Protein AF-A0A9E2S7V3-F1 (afdb_monomer)

Nearest PDB structures (foldseek):
  9f1b-assembly1_Bh  TM=6.756E-01  e=6.247E+00  Oryctolagus cuniculus
  7xny-assembly1_Lh  TM=6.248E-01  e=6.247E+00  Homo sapiens
  9cai-assembly1_Ch  TM=6.557E-01  e=7.052E+00  Caenorhabditis elegans
  4v6x-assembly1_Ch  TM=5.325E-01  e=6.637E+00  Homo sapiens
  7ls2-assembly1_b2  TM=5.067E-01  e=9.549E+00  Mus musculus

Structure (mmCIF, N/CA/C/O backbone):
data_AF-A0A9E2S7V3-F1
#
_entry.id   AF-A0A9E2S7V3-F1
#
loop_
_atom_site.group_PDB
_atom_site.id
_atom_site.type_symbol
_atom_site.label_atom_id
_atom_site.label_alt_id
_atom_site.label_comp_id
_atom_site.label_asym_id
_atom_site.label_entity_id
_atom_site.label_seq_id
_atom_site.pdbx_PDB_ins_code
_atom_site.Cartn_x
_atom_site.Cartn_y
_atom_site.Cartn_z
_atom_site.occupancy
_atom_site.B_iso_or_equiv
_atom_site.auth_seq_id
_atom_site.auth_comp_id
_atom_site.auth_asym_id
_atom_site.auth_atom_id
_atom_site.pdbx_PDB_model_num
ATOM 1 N N . MET A 1 1 ? 3.391 18.191 4.826 1.00 40.22 1 MET A N 1
ATOM 2 C CA . MET A 1 1 ? 3.022 17.410 3.629 1.00 40.22 1 MET A CA 1
ATOM 3 C C . MET A 1 1 ? 3.813 16.121 3.714 1.00 40.22 1 MET A C 1
ATOM 5 O O . MET A 1 1 ? 5.018 16.221 3.900 1.00 40.22 1 MET A O 1
ATOM 9 N N . ARG A 1 2 ? 3.157 14.955 3.742 1.00 57.47 2 ARG A N 1
ATOM 10 C CA . ARG A 1 2 ? 3.866 13.674 3.602 1.00 57.47 2 ARG A CA 1
ATOM 11 C C . ARG A 1 2 ? 4.164 13.474 2.117 1.00 57.47 2 ARG A C 1
ATOM 13 O O . ARG A 1 2 ? 3.361 13.900 1.285 1.00 57.47 2 ARG A O 1
ATOM 20 N N . ASP A 1 3 ? 5.312 12.892 1.805 1.00 67.88 3 ASP A N 1
ATOM 21 C CA . ASP A 1 3 ? 5.672 12.569 0.429 1.00 67.88 3 ASP A CA 1
ATOM 22 C C . ASP A 1 3 ? 4.727 11.486 -0.102 1.00 67.88 3 ASP A C 1
ATOM 24 O O . ASP A 1 3 ? 4.432 10.516 0.596 1.00 67.88 3 ASP A O 1
ATOM 28 N N . LYS A 1 4 ? 4.219 11.669 -1.325 1.00 71.00 4 LYS A N 1
ATOM 29 C CA . LYS A 1 4 ? 3.336 10.691 -1.971 1.00 71.00 4 LYS A CA 1
ATOM 30 C C . LYS A 1 4 ? 4.120 9.399 -2.219 1.00 71.00 4 LYS A C 1
ATOM 32 O O . LYS A 1 4 ? 5.224 9.457 -2.764 1.00 71.00 4 LYS A O 1
ATOM 37 N N . LEU A 1 5 ? 3.548 8.248 -1.866 1.00 80.69 5 LEU A N 1
ATOM 38 C CA . LEU A 1 5 ? 4.136 6.952 -2.197 1.00 80.69 5 LEU A CA 1
ATOM 39 C C . LEU A 1 5 ? 4.190 6.789 -3.726 1.00 80.69 5 LEU A C 1
ATOM 41 O O . LEU A 1 5 ? 3.192 6.982 -4.418 1.00 80.69 5 LEU A O 1
ATOM 45 N N . VAL A 1 6 ? 5.369 6.463 -4.260 1.00 84.56 6 VAL A N 1
ATOM 46 C CA . VAL A 1 6 ? 5.580 6.237 -5.696 1.00 84.56 6 VAL A CA 1
ATOM 47 C C . VAL A 1 6 ? 6.310 4.917 -5.885 1.00 84.56 6 VAL A C 1
ATOM 49 O O . VAL A 1 6 ? 7.486 4.802 -5.540 1.00 84.56 6 VAL A O 1
ATOM 52 N N . ILE A 1 7 ? 5.618 3.951 -6.481 1.00 87.56 7 ILE A N 1
ATOM 53 C CA . ILE A 1 7 ? 6.169 2.655 -6.878 1.00 87.56 7 ILE A CA 1
ATOM 54 C C . ILE A 1 7 ? 6.900 2.832 -8.214 1.00 87.56 7 ILE A C 1
ATOM 56 O O . ILE A 1 7 ? 6.393 3.481 -9.135 1.00 87.56 7 ILE A O 1
ATOM 60 N N . LYS A 1 8 ? 8.136 2.329 -8.292 1.00 83.75 8 LYS A N 1
ATOM 61 C CA . LYS A 1 8 ? 9.035 2.535 -9.445 1.00 83.75 8 LYS A CA 1
ATOM 62 C C . LYS A 1 8 ? 9.525 1.240 -10.087 1.00 83.75 8 LYS A C 1
ATOM 64 O O . LYS A 1 8 ? 10.056 1.305 -11.189 1.00 83.75 8 LYS A O 1
ATOM 69 N N . ASN A 1 9 ? 9.413 0.112 -9.395 1.00 85.94 9 ASN A N 1
ATOM 70 C CA . ASN A 1 9 ? 9.889 -1.189 -9.851 1.00 85.94 9 ASN A CA 1
ATOM 71 C C . ASN A 1 9 ? 9.024 -2.314 -9.268 1.00 85.94 9 ASN A C 1
ATOM 73 O O . ASN A 1 9 ? 8.273 -2.081 -8.316 1.00 85.94 9 ASN A O 1
ATOM 77 N N . ASP A 1 10 ? 9.189 -3.515 -9.818 1.00 84.69 10 ASP A N 1
ATOM 78 C CA . ASP A 1 10 ? 8.420 -4.700 -9.430 1.00 84.69 10 ASP A CA 1
ATOM 79 C C . ASP A 1 10 ? 8.632 -5.075 -7.954 1.00 84.69 10 ASP A C 1
ATOM 81 O O . ASP A 1 10 ? 7.659 -5.322 -7.257 1.00 84.69 10 ASP A O 1
ATOM 85 N N . ASP A 1 11 ? 9.855 -4.988 -7.420 1.00 87.56 11 ASP A N 1
ATOM 86 C CA . ASP A 1 11 ? 10.115 -5.300 -6.003 1.00 87.56 11 ASP A CA 1
ATOM 87 C C . ASP A 1 11 ? 9.293 -4.410 -5.051 1.00 87.56 11 ASP A C 1
ATOM 89 O O . ASP A 1 11 ? 8.716 -4.873 -4.066 1.00 87.56 11 ASP A O 1
ATOM 93 N N . THR A 1 12 ? 9.222 -3.104 -5.336 1.00 87.62 12 THR A N 1
ATOM 94 C CA . THR A 1 12 ? 8.420 -2.159 -4.540 1.00 87.62 12 THR A CA 1
ATOM 95 C C . THR A 1 12 ? 6.924 -2.363 -4.733 1.00 87.62 12 THR A C 1
ATOM 97 O O . THR A 1 12 ? 6.160 -2.109 -3.803 1.00 87.62 12 THR A O 1
ATOM 100 N N . TYR A 1 13 ? 6.511 -2.831 -5.911 1.00 89.38 13 TYR A N 1
ATOM 101 C CA . TYR A 1 13 ? 5.132 -3.203 -6.188 1.00 89.38 13 TYR A CA 1
ATOM 102 C C . TYR A 1 13 ? 4.740 -4.459 -5.404 1.00 89.38 13 TYR A C 1
ATOM 104 O O . TYR A 1 13 ? 3.744 -4.429 -4.690 1.00 89.38 13 TYR A O 1
ATOM 112 N N . ASP A 1 14 ? 5.557 -5.512 -5.430 1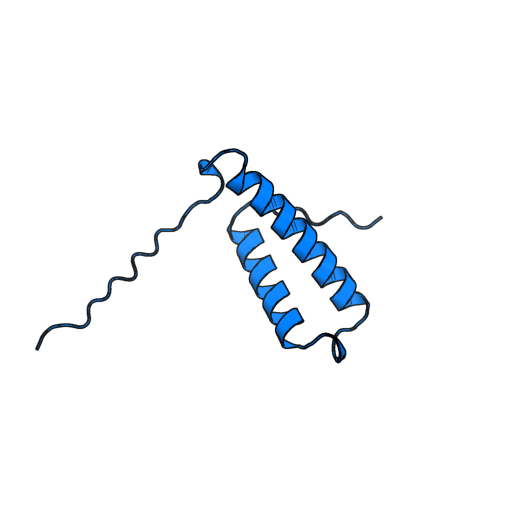.00 90.81 14 ASP A N 1
ATOM 113 C CA . ASP A 1 14 ? 5.305 -6.768 -4.717 1.00 90.81 14 ASP A CA 1
ATOM 114 C C . ASP A 1 14 ? 5.214 -6.548 -3.204 1.00 90.81 14 ASP A C 1
ATOM 116 O O . ASP A 1 14 ? 4.297 -7.045 -2.547 1.00 90.81 14 ASP A O 1
ATOM 120 N N . VAL A 1 15 ? 6.114 -5.735 -2.638 1.00 93.00 15 VAL A N 1
ATOM 121 C CA . VAL A 1 15 ? 6.043 -5.348 -1.221 1.00 93.00 15 VAL A CA 1
ATOM 122 C C . VAL A 1 15 ? 4.745 -4.594 -0.918 1.00 93.00 15 VAL A C 1
ATOM 124 O O . VAL A 1 15 ? 4.085 -4.904 0.076 1.00 93.00 15 VAL A O 1
ATOM 127 N N . ALA A 1 16 ? 4.352 -3.642 -1.770 1.00 92.00 16 ALA A N 1
ATOM 128 C CA . ALA A 1 16 ? 3.101 -2.906 -1.599 1.00 92.00 16 ALA A CA 1
ATOM 129 C C . ALA A 1 16 ? 1.882 -3.837 -1.686 1.00 92.00 16 ALA A C 1
ATOM 131 O O . ALA A 1 16 ? 0.986 -3.743 -0.851 1.00 92.00 16 ALA A O 1
ATOM 132 N N . MET A 1 17 ? 1.869 -4.783 -2.627 1.00 92.12 17 MET A N 1
ATOM 133 C CA . MET A 1 17 ? 0.790 -5.758 -2.791 1.00 92.12 17 MET A CA 1
ATOM 134 C C . MET A 1 17 ? 0.674 -6.711 -1.599 1.00 92.12 17 MET A C 1
ATOM 136 O O . MET A 1 17 ? -0.437 -6.988 -1.147 1.00 92.12 17 MET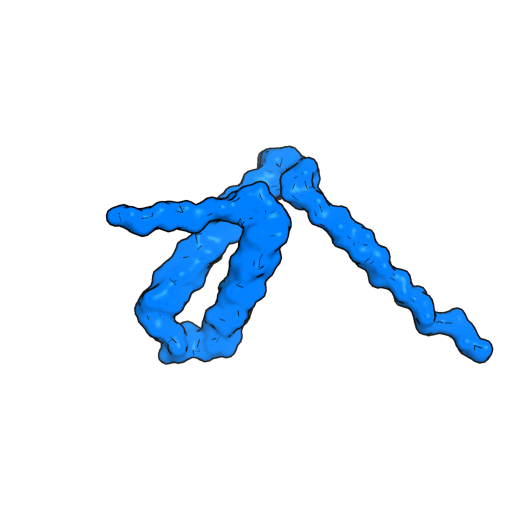 A O 1
ATOM 140 N N . HIS A 1 18 ? 1.795 -7.166 -1.035 1.00 94.69 18 HIS A N 1
ATOM 141 C CA . HIS A 1 18 ? 1.789 -7.957 0.197 1.00 94.69 18 HIS A CA 1
ATOM 142 C C . HIS A 1 18 ? 1.244 -7.175 1.392 1.00 94.69 18 HIS A C 1
ATOM 144 O O . HIS A 1 18 ? 0.515 -7.731 2.216 1.00 94.69 18 HIS A O 1
ATOM 150 N N . GLU A 1 19 ? 1.580 -5.891 1.498 1.00 93.44 19 GLU A N 1
ATOM 151 C CA . GLU A 1 19 ? 1.095 -5.055 2.590 1.00 93.44 19 GLU A CA 1
ATOM 152 C C . GLU A 1 19 ? -0.398 -4.718 2.441 1.00 93.44 19 GLU A C 1
ATOM 154 O O . GLU A 1 19 ? -1.148 -4.801 3.415 1.00 93.44 19 GLU A O 1
ATOM 159 N N . ILE A 1 20 ? -0.851 -4.425 1.219 1.00 93.44 20 ILE A N 1
ATOM 160 C CA . ILE A 1 20 ? -2.272 -4.275 0.878 1.00 93.44 20 ILE A CA 1
ATOM 161 C C . ILE A 1 20 ? -3.043 -5.541 1.269 1.00 93.44 20 ILE A C 1
ATOM 163 O O . ILE A 1 20 ? -4.031 -5.451 1.996 1.00 93.44 20 ILE A O 1
ATOM 167 N N . ASP A 1 21 ? -2.572 -6.722 0.857 1.00 93.06 21 ASP A N 1
ATOM 168 C CA . ASP A 1 21 ? -3.211 -8.006 1.168 1.00 93.06 21 ASP A CA 1
ATOM 169 C C . ASP A 1 21 ? -3.292 -8.261 2.683 1.00 93.06 21 ASP A C 1
ATOM 171 O O . ASP A 1 21 ? -4.333 -8.682 3.194 1.00 93.06 21 ASP A O 1
ATOM 175 N N . ALA A 1 22 ? -2.236 -7.940 3.435 1.00 94.50 22 ALA A N 1
ATOM 176 C CA . ALA A 1 22 ? -2.236 -8.068 4.890 1.00 94.50 22 ALA A CA 1
ATOM 177 C C . ALA A 1 22 ? -3.295 -7.170 5.557 1.00 94.50 22 ALA A C 1
ATOM 179 O O . ALA A 1 22 ? -4.009 -7.620 6.459 1.00 94.50 22 ALA A O 1
ATOM 180 N N . LEU A 1 23 ? -3.431 -5.920 5.102 1.00 93.06 23 LEU A N 1
ATOM 181 C CA . LEU A 1 23 ? -4.436 -4.982 5.611 1.00 93.06 23 LEU A CA 1
ATOM 182 C C . LEU A 1 23 ? -5.857 -5.402 5.214 1.00 93.06 23 LEU A C 1
ATOM 184 O O . LEU A 1 23 ? -6.754 -5.392 6.055 1.00 93.06 23 LEU A O 1
ATOM 188 N N . MET A 1 24 ? -6.066 -5.857 3.979 1.00 91.06 24 MET A N 1
ATOM 189 C CA . MET A 1 24 ? -7.365 -6.367 3.527 1.00 91.06 24 MET A CA 1
ATOM 190 C C . MET A 1 24 ? -7.802 -7.604 4.321 1.00 91.06 24 MET A C 1
ATOM 192 O O . MET A 1 24 ? -8.962 -7.707 4.716 1.00 91.06 24 MET A O 1
ATOM 196 N N . LYS A 1 25 ? -6.874 -8.518 4.628 1.00 94.62 25 LYS A N 1
ATOM 197 C CA . LYS A 1 25 ? -7.142 -9.712 5.451 1.00 94.62 25 LYS A CA 1
ATOM 198 C C . LYS A 1 25 ? -7.478 -9.391 6.900 1.00 94.62 25 LYS A C 1
ATOM 200 O O . LYS A 1 25 ? -8.213 -10.150 7.529 1.00 94.62 25 LYS A O 1
ATOM 205 N N . LYS A 1 26 ? -6.957 -8.286 7.436 1.00 92.06 26 LYS A N 1
ATOM 206 C CA . LYS A 1 26 ? -7.327 -7.799 8.770 1.00 92.06 26 LYS A CA 1
ATOM 207 C C . LYS A 1 26 ? -8.814 -7.415 8.827 1.00 92.06 26 LYS A C 1
ATOM 209 O O . LYS A 1 26 ? -9.437 -7.580 9.876 1.00 92.06 26 LYS A O 1
ATOM 214 N N . GLY A 1 27 ? -9.386 -7.006 7.691 1.00 90.06 27 GLY A N 1
ATOM 215 C CA . GLY A 1 27 ? -10.792 -6.643 7.530 1.00 90.06 27 GLY A CA 1
ATOM 216 C C . GLY A 1 27 ? -11.060 -5.190 7.912 1.00 90.06 27 GLY A C 1
ATOM 217 O O . GLY A 1 27 ? -10.470 -4.676 8.861 1.00 90.06 27 GLY A O 1
ATOM 218 N N . GLU A 1 28 ? -11.961 -4.538 7.174 1.00 81.69 28 GLU A N 1
ATOM 219 C CA . GLU A 1 28 ? -12.222 -3.091 7.262 1.00 81.69 28 GLU A CA 1
ATOM 220 C C . GLU A 1 28 ? -12.567 -2.623 8.684 1.00 81.69 28 GLU A C 1
ATOM 222 O O . GLU A 1 28 ? -12.031 -1.617 9.143 1.00 81.69 28 GLU A O 1
ATOM 227 N N . ASP A 1 29 ? -13.357 -3.406 9.423 1.00 88.38 29 ASP A N 1
ATOM 228 C CA . ASP A 1 29 ? -13.771 -3.089 10.799 1.00 88.38 29 ASP A CA 1
ATOM 229 C C . ASP A 1 29 ? -12.613 -3.097 11.819 1.00 88.38 29 ASP A C 1
ATOM 231 O O . ASP A 1 29 ? -12.733 -2.531 12.906 1.00 88.38 29 ASP A O 1
ATOM 235 N N . ASN A 1 30 ? -11.486 -3.738 11.488 1.00 93.25 30 ASN A N 1
ATOM 236 C CA . ASN A 1 30 ? -10.323 -3.883 12.370 1.00 93.25 30 ASN A CA 1
ATOM 237 C C . ASN A 1 30 ? -9.156 -2.961 11.984 1.00 93.25 30 ASN A C 1
ATOM 239 O O . ASN A 1 30 ? -8.091 -3.012 12.616 1.00 93.25 30 ASN A O 1
ATOM 243 N N . LEU A 1 31 ? -9.316 -2.151 10.937 1.00 93.00 31 LEU A N 1
ATOM 244 C CA . LEU A 1 31 ? -8.308 -1.188 10.519 1.00 93.00 31 LEU A CA 1
ATOM 245 C C . LEU A 1 31 ? -8.413 0.087 11.351 1.00 93.00 31 LEU A C 1
ATOM 247 O O . LEU A 1 31 ? -9.478 0.660 11.562 1.00 93.00 31 LEU A O 1
ATOM 251 N N . THR A 1 32 ? -7.265 0.568 11.808 1.00 94.56 32 THR A N 1
ATOM 252 C CA . THR A 1 32 ? -7.157 1.920 12.353 1.00 94.56 32 THR A CA 1
ATOM 253 C C . THR A 1 32 ? -7.250 2.944 11.226 1.00 94.56 32 THR A C 1
ATOM 255 O O . THR A 1 32 ? -6.897 2.657 10.084 1.00 94.56 32 THR A O 1
ATOM 258 N N . GLN A 1 33 ? -7.640 4.180 11.548 1.00 92.25 33 GLN A N 1
ATOM 259 C CA . GLN A 1 33 ? -7.692 5.273 10.568 1.00 92.25 33 GLN A CA 1
ATOM 260 C C . GLN A 1 33 ? -6.368 5.431 9.795 1.00 92.25 33 GLN A C 1
ATOM 262 O O . GLN A 1 33 ? -6.369 5.624 8.584 1.00 92.25 33 GLN A O 1
ATOM 267 N N . THR A 1 34 ? -5.235 5.277 10.485 1.00 92.56 34 THR A N 1
ATOM 268 C CA . THR A 1 34 ? -3.897 5.332 9.882 1.00 92.56 34 THR A CA 1
ATOM 269 C C . THR A 1 34 ? -3.650 4.188 8.899 1.00 92.56 34 THR A C 1
ATOM 271 O O . THR A 1 34 ? -3.027 4.391 7.861 1.00 92.56 34 THR A O 1
ATOM 274 N N . GLU A 1 35 ? -4.118 2.979 9.210 1.00 93.06 35 GLU A N 1
ATOM 275 C CA . GLU A 1 35 ? -3.992 1.827 8.313 1.00 93.06 35 GLU A CA 1
ATOM 276 C C . GLU A 1 35 ? -4.900 1.967 7.090 1.00 93.06 35 GLU A C 1
ATOM 278 O O . GLU A 1 35 ? -4.478 1.617 5.994 1.00 93.06 35 GLU A O 1
ATOM 283 N N . VAL A 1 36 ? -6.101 2.532 7.248 1.00 93.31 36 VAL A N 1
ATOM 284 C CA . VAL A 1 36 ? -6.993 2.859 6.123 1.00 93.31 36 VAL A CA 1
ATOM 285 C C . VAL A 1 36 ? -6.346 3.894 5.202 1.00 93.31 36 VAL A C 1
ATOM 287 O O . VAL A 1 36 ? -6.336 3.715 3.985 1.00 93.31 36 VAL A O 1
ATOM 290 N N . GLU A 1 37 ? -5.770 4.960 5.764 1.00 92.62 37 GLU A N 1
ATOM 291 C CA . GLU A 1 37 ? -5.032 5.967 4.990 1.00 92.62 37 GLU A CA 1
ATOM 292 C C . GLU A 1 37 ? -3.855 5.337 4.239 1.00 92.62 37 GLU A C 1
ATOM 294 O O . GLU A 1 37 ? -3.699 5.560 3.040 1.00 92.62 37 GLU A O 1
ATOM 299 N N . ARG A 1 38 ? -3.073 4.488 4.913 1.00 90.88 38 ARG A N 1
ATOM 300 C CA . ARG A 1 38 ? -1.939 3.792 4.300 1.00 90.88 38 ARG A CA 1
ATOM 301 C C . ARG A 1 38 ? -2.378 2.835 3.192 1.00 90.88 38 ARG A C 1
ATOM 303 O O . ARG A 1 38 ? -1.763 2.822 2.132 1.00 90.88 38 ARG A O 1
ATOM 310 N N . LEU A 1 39 ? -3.437 2.058 3.417 1.00 93.19 39 LEU A N 1
ATOM 311 C CA . LEU A 1 39 ? -4.016 1.154 2.422 1.00 93.19 39 LEU A CA 1
ATOM 312 C C . LEU A 1 39 ? -4.419 1.922 1.163 1.00 93.19 39 LEU A C 1
ATOM 314 O O . LEU A 1 39 ? -4.087 1.508 0.055 1.00 93.19 39 LEU A O 1
ATOM 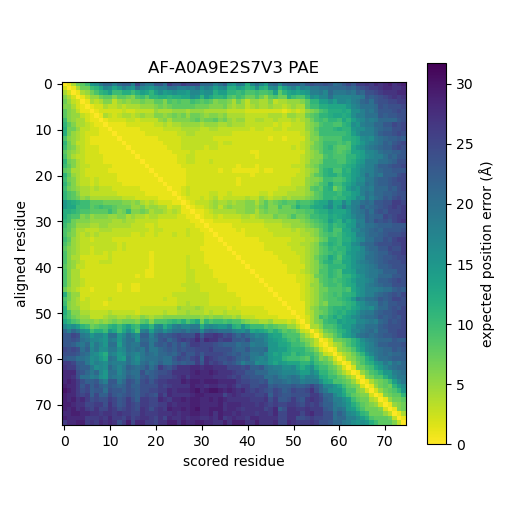318 N N . ARG A 1 40 ? -5.078 3.071 1.340 1.00 93.31 40 ARG A N 1
ATOM 319 C CA . ARG A 1 40 ? -5.471 3.945 0.237 1.00 93.31 40 ARG A CA 1
ATOM 320 C C . ARG A 1 40 ? -4.261 4.474 -0.532 1.00 93.31 40 ARG A C 1
ATOM 322 O O . ARG A 1 40 ? -4.247 4.395 -1.755 1.00 93.31 40 ARG A O 1
ATOM 329 N N . GLU A 1 41 ? -3.247 4.984 0.164 1.00 93.38 41 GLU A N 1
ATOM 330 C CA . GLU A 1 41 ? -2.023 5.49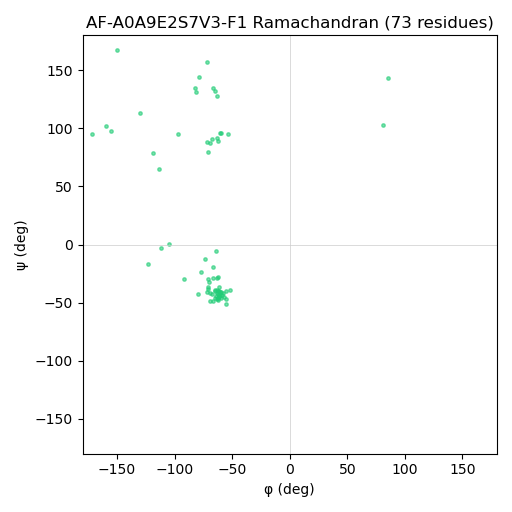2 -0.471 1.00 93.38 41 GLU A CA 1
ATOM 331 C C . GLU A 1 41 ? -1.288 4.397 -1.264 1.00 93.38 41 GLU A C 1
ATOM 333 O O . GLU A 1 41 ? -0.819 4.654 -2.375 1.00 93.38 41 GLU A O 1
ATOM 338 N N . MET A 1 42 ? -1.213 3.174 -0.727 1.00 93.06 42 MET A N 1
ATOM 339 C CA . MET A 1 42 ? -0.601 2.031 -1.413 1.00 93.06 42 MET A CA 1
ATOM 340 C C . MET A 1 42 ? -1.405 1.593 -2.635 1.00 93.06 42 MET A C 1
ATOM 342 O O . MET A 1 42 ? -0.811 1.357 -3.684 1.00 93.06 42 MET A O 1
ATOM 346 N N . ALA A 1 43 ? -2.734 1.543 -2.532 1.00 93.56 43 ALA A N 1
ATOM 347 C CA . ALA A 1 43 ? -3.604 1.189 -3.650 1.00 93.56 43 ALA A CA 1
ATOM 348 C C . ALA A 1 43 ? -3.504 2.206 -4.801 1.00 93.56 43 ALA A C 1
ATOM 350 O O . ALA A 1 43 ? -3.294 1.812 -5.944 1.00 93.56 43 ALA A O 1
ATOM 351 N N . GLU A 1 44 ? -3.555 3.511 -4.501 1.00 93.75 44 GLU A N 1
ATOM 352 C CA . GLU A 1 44 ? -3.396 4.573 -5.510 1.00 93.75 44 GLU A CA 1
ATOM 353 C C . GLU A 1 44 ? -2.009 4.522 -6.185 1.00 93.75 44 GLU A C 1
ATOM 355 O O . GLU A 1 44 ? -1.868 4.790 -7.384 1.00 93.75 44 GLU A O 1
ATOM 360 N N . ALA A 1 45 ? -0.959 4.185 -5.426 1.00 90.69 45 ALA A N 1
ATOM 361 C CA . ALA A 1 45 ? 0.391 4.036 -5.962 1.00 90.69 45 ALA A CA 1
ATOM 362 C C . ALA A 1 45 ? 0.542 2.784 -6.843 1.00 90.69 45 ALA A C 1
ATOM 364 O O . ALA A 1 45 ? 1.237 2.855 -7.859 1.00 90.69 45 ALA A O 1
ATOM 365 N N . ALA A 1 46 ? -0.097 1.671 -6.467 1.00 91.25 46 ALA A N 1
ATOM 366 C CA . ALA A 1 46 ? -0.103 0.422 -7.226 1.00 91.25 46 ALA A CA 1
ATOM 367 C C . ALA A 1 46 ? -0.842 0.591 -8.557 1.00 91.25 46 ALA A C 1
ATOM 369 O O . ALA A 1 46 ? -0.259 0.309 -9.600 1.00 91.25 46 ALA A O 1
ATOM 370 N N . GLU A 1 47 ? -2.041 1.176 -8.539 1.00 90.81 47 GLU A N 1
ATOM 371 C CA . GLU A 1 47 ? -2.801 1.526 -9.747 1.00 90.81 47 GLU A CA 1
ATOM 372 C C . GLU A 1 47 ? -1.971 2.425 -10.676 1.00 90.81 47 GLU A C 1
ATOM 374 O O . GLU A 1 47 ? -1.800 2.133 -11.856 1.00 90.81 47 GLU A O 1
ATOM 379 N N . SER A 1 48 ? -1.333 3.466 -10.129 1.00 89.38 48 SER A N 1
ATOM 380 C CA . SER A 1 48 ? -0.468 4.360 -10.913 1.00 89.38 48 SER A CA 1
ATOM 381 C C . SER A 1 48 ? 0.746 3.655 -11.537 1.00 89.38 48 SER A C 1
ATOM 383 O O . SER A 1 48 ? 1.293 4.140 -12.532 1.00 89.38 48 SER A O 1
ATOM 385 N N . PHE A 1 49 ? 1.243 2.580 -10.922 1.00 87.88 49 PHE A N 1
ATOM 386 C CA . PHE A 1 49 ? 2.329 1.763 -11.465 1.00 87.88 49 PHE A CA 1
ATOM 387 C C . PHE A 1 49 ? 1.812 0.799 -12.538 1.00 87.88 49 PHE A C 1
ATOM 389 O O . PHE A 1 49 ? 2.421 0.697 -13.603 1.00 87.88 49 PHE A O 1
ATOM 396 N N . GLU A 1 50 ? 0.665 0.163 -12.302 1.00 86.19 50 GLU A N 1
ATOM 397 C CA . GLU A 1 50 ? -0.015 -0.711 -13.259 1.00 86.19 50 GLU A CA 1
ATOM 398 C C . GLU A 1 50 ? -0.421 0.035 -14.527 1.00 86.19 50 GLU A C 1
ATOM 400 O O . GLU A 1 50 ? -0.137 -0.446 -15.620 1.00 86.19 50 GLU A O 1
ATOM 405 N N . ASP A 1 51 ? -0.988 1.235 -14.409 1.00 85.94 51 ASP A N 1
ATOM 406 C CA . ASP A 1 51 ? -1.355 2.076 -15.551 1.00 85.94 51 ASP A CA 1
ATOM 407 C C . ASP A 1 51 ? -0.150 2.380 -16.440 1.00 85.94 51 ASP A C 1
ATOM 409 O O . ASP A 1 51 ? -0.235 2.311 -17.668 1.00 85.94 51 ASP A O 1
ATOM 413 N N . LYS A 1 52 ? 1.004 2.668 -15.824 1.00 82.44 52 LYS A N 1
ATOM 414 C CA . LYS A 1 52 ? 2.256 2.861 -16.562 1.00 82.44 52 LYS A CA 1
ATOM 415 C C . LYS A 1 52 ? 2.682 1.570 -17.249 1.00 82.44 52 LYS A C 1
ATOM 417 O O . LYS A 1 52 ? 2.989 1.613 -18.429 1.00 82.44 52 LYS A O 1
ATOM 422 N N . CYS A 1 53 ? 2.648 0.433 -16.556 1.00 73.69 53 CYS A N 1
ATOM 423 C CA . CYS A 1 53 ? 3.083 -0.849 -17.114 1.00 73.69 53 CYS A CA 1
ATOM 424 C C . CYS A 1 53 ? 2.146 -1.410 -18.201 1.00 73.69 53 CYS A C 1
ATOM 426 O O . CYS A 1 53 ? 2.609 -2.099 -19.108 1.00 73.69 53 CYS A O 1
ATOM 428 N N . LEU A 1 54 ? 0.835 -1.162 -18.109 1.00 65.75 54 LEU A N 1
ATOM 429 C CA . LEU A 1 54 ? -0.189 -1.742 -18.989 1.00 65.75 54 LEU A CA 1
ATOM 430 C C . LEU A 1 54 ? -0.495 -0.870 -20.213 1.00 65.75 54 LEU A C 1
ATOM 432 O O . LEU A 1 54 ? -0.839 -1.414 -21.263 1.00 65.75 54 LEU A O 1
ATOM 436 N N . TRP A 1 55 ? -0.345 0.455 -20.111 1.00 57.94 55 TRP A N 1
ATOM 437 C CA . TRP A 1 55 ? -0.663 1.391 -21.199 1.00 57.94 55 TRP A CA 1
ATOM 438 C C . TRP A 1 55 ? 0.561 2.092 -21.811 1.00 57.94 55 TRP A C 1
ATOM 440 O O . TRP A 1 55 ? 0.412 2.807 -22.804 1.00 57.94 55 TRP A O 1
ATOM 450 N N . GLY A 1 56 ? 1.773 1.867 -21.291 1.00 56.91 56 GLY A N 1
ATOM 451 C CA . GLY A 1 56 ? 2.997 2.478 -21.810 1.00 56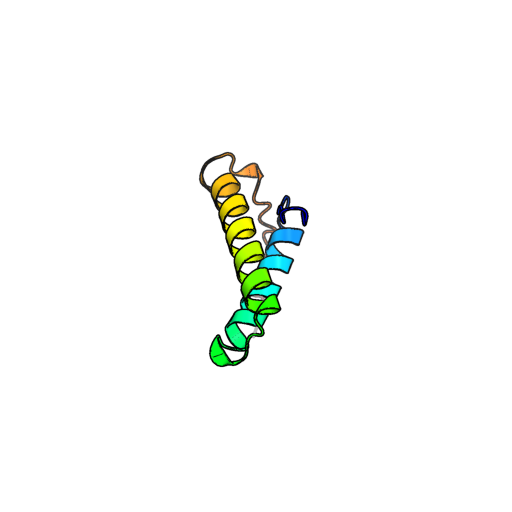.91 56 GLY A CA 1
ATOM 452 C C . GLY A 1 56 ? 4.263 1.678 -21.498 1.00 56.91 56 GLY A C 1
ATOM 453 O O . GLY A 1 56 ? 4.877 1.874 -20.464 1.00 56.91 56 GLY A O 1
ATOM 454 N N . ASP A 1 57 ? 4.706 0.881 -22.469 1.00 51.56 57 ASP A N 1
ATOM 455 C CA . ASP A 1 57 ? 5.965 0.116 -22.477 1.00 51.56 57 ASP A CA 1
ATOM 456 C C . ASP A 1 57 ? 5.952 -1.227 -21.700 1.00 51.56 57 ASP A C 1
ATOM 458 O O . ASP A 1 57 ? 6.097 -1.262 -20.474 1.00 51.56 57 ASP A O 1
ATOM 462 N N . PRO A 1 58 ? 5.852 -2.375 -22.406 1.00 53.12 58 PRO A N 1
ATOM 463 C CA . PRO A 1 58 ? 5.921 -3.703 -21.796 1.00 53.12 58 PRO A CA 1
ATOM 464 C C . PRO A 1 58 ? 7.278 -4.023 -21.142 1.00 53.12 58 PRO A C 1
ATOM 466 O O . PRO A 1 58 ? 7.395 -5.069 -20.506 1.00 53.12 58 PRO A O 1
ATOM 469 N N . SER A 1 59 ? 8.300 -3.162 -21.257 1.00 55.97 59 SER A N 1
ATOM 470 C CA . SER A 1 59 ? 9.584 -3.344 -20.568 1.00 55.97 59 SER A CA 1
ATOM 471 C C . SER A 1 59 ? 9.536 -3.057 -19.063 1.00 55.97 59 SER A C 1
ATOM 473 O O . SER A 1 59 ? 10.516 -3.336 -18.373 1.00 55.97 59 SER A O 1
ATOM 475 N N . ALA A 1 60 ? 8.461 -2.447 -18.553 1.00 52.44 60 ALA A N 1
ATOM 476 C CA . ALA A 1 60 ? 8.354 -2.060 -17.145 1.00 52.44 60 ALA A CA 1
ATOM 477 C C . ALA A 1 60 ? 8.048 -3.241 -16.212 1.00 52.44 60 ALA A C 1
ATOM 479 O O . ALA A 1 60 ? 8.395 -3.186 -15.037 1.00 52.44 60 ALA A O 1
ATOM 480 N N . ARG A 1 61 ? 7.452 -4.315 -16.745 1.00 49.62 61 ARG A N 1
ATOM 481 C CA . ARG A 1 61 ? 7.186 -5.548 -16.007 1.00 49.62 61 ARG A CA 1
ATOM 482 C C . ARG A 1 61 ? 8.307 -6.529 -16.311 1.00 49.62 61 ARG A C 1
ATOM 484 O O . ARG A 1 61 ? 8.285 -7.222 -17.333 1.00 49.62 61 ARG A O 1
ATOM 491 N N . SER A 1 62 ? 9.318 -6.579 -15.453 1.00 53.25 62 SER A N 1
ATOM 492 C CA . SER A 1 62 ? 10.287 -7.663 -15.504 1.00 53.25 62 SER A CA 1
ATOM 493 C C . SER A 1 62 ? 9.582 -8.915 -14.995 1.00 53.25 62 SER A C 1
ATOM 495 O O . SER A 1 62 ? 9.572 -9.228 -13.811 1.00 53.25 62 SER A O 1
ATOM 497 N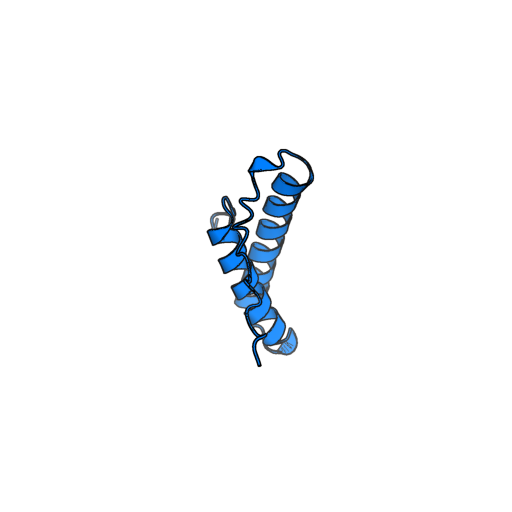 N . TYR A 1 63 ? 8.928 -9.646 -15.899 1.00 46.69 63 TYR A N 1
ATOM 498 C CA . TYR A 1 63 ? 8.501 -11.001 -15.590 1.00 46.69 63 TYR A CA 1
ATOM 499 C C . TYR A 1 63 ? 9.768 -11.791 -15.259 1.00 46.69 63 TYR A C 1
ATOM 501 O O . TYR A 1 63 ? 10.453 -12.290 -16.157 1.00 46.69 63 TYR A O 1
ATOM 509 N N . SER A 1 64 ? 10.092 -11.917 -13.968 1.00 44.62 64 SER A N 1
ATOM 510 C CA . SER A 1 64 ? 10.878 -13.049 -13.514 1.00 44.62 64 SER A CA 1
ATOM 511 C C . SER A 1 64 ? 10.021 -14.258 -13.864 1.00 44.62 64 SER A C 1
ATOM 513 O O . SER A 1 64 ? 9.019 -14.583 -13.231 1.00 44.62 64 SER A O 1
ATOM 515 N N . THR A 1 65 ? 10.327 -14.843 -15.019 1.00 45.72 65 THR A N 1
ATOM 516 C CA . THR A 1 65 ? 9.735 -16.098 -15.445 1.00 45.72 65 THR A CA 1
ATOM 517 C C . THR A 1 65 ? 10.366 -17.126 -14.523 1.00 45.72 65 THR A C 1
ATOM 519 O O . THR A 1 65 ? 11.376 -17.741 -14.849 1.00 45.72 65 THR A O 1
ATOM 522 N N . GLY A 1 66 ? 9.841 -17.21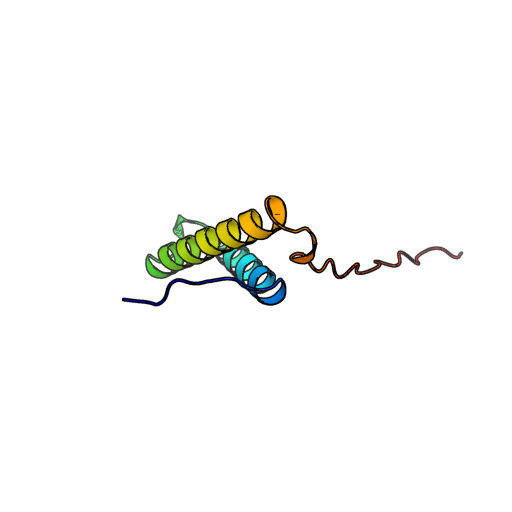4 -13.302 1.00 41.66 66 GLY A N 1
ATOM 523 C CA . GLY A 1 66 ? 10.064 -18.342 -12.428 1.00 41.66 66 GLY A CA 1
ATOM 524 C C . GLY A 1 66 ? 9.456 -19.531 -13.140 1.00 41.66 66 GLY A C 1
ATOM 525 O O . GLY A 1 66 ? 8.255 -19.772 -13.045 1.00 41.66 66 GLY A O 1
ATOM 526 N N . GLU A 1 67 ? 10.278 -20.223 -13.921 1.00 40.12 67 GLU A N 1
ATOM 527 C CA . GLU A 1 67 ? 10.008 -21.575 -14.366 1.00 40.12 67 GLU A CA 1
ATOM 528 C C . GLU A 1 67 ? 9.715 -22.403 -13.110 1.00 40.12 67 GLU A C 1
ATOM 530 O O . GLU A 1 67 ? 10.621 -22.885 -12.427 1.00 40.12 67 GLU A O 1
ATOM 535 N N . VAL A 1 68 ? 8.434 -22.556 -12.772 1.00 48.88 68 VAL A N 1
ATOM 536 C CA . VAL A 1 68 ? 8.001 -23.628 -11.884 1.00 48.88 68 VAL A CA 1
ATOM 537 C C . VAL A 1 68 ? 8.187 -24.897 -12.703 1.00 48.88 68 VAL A C 1
ATOM 539 O O . VAL A 1 68 ? 7.314 -25.319 -13.459 1.00 48.88 68 VAL A O 1
ATOM 542 N N . SER A 1 69 ? 9.397 -25.446 -12.636 1.00 42.50 69 SER A N 1
ATOM 543 C CA . SER A 1 69 ? 9.712 -26.762 -13.165 1.00 42.50 69 SER A CA 1
ATOM 544 C C . SER A 1 69 ? 8.960 -27.785 -12.321 1.00 42.50 69 SER A C 1
ATOM 546 O O . SER A 1 69 ? 9.428 -28.273 -11.295 1.00 42.50 69 SER A O 1
ATOM 548 N N . ASP A 1 70 ? 7.745 -28.088 -12.768 1.00 46.62 70 ASP A N 1
ATOM 549 C CA . ASP A 1 70 ? 6.982 -29.253 -12.353 1.00 46.62 70 ASP A CA 1
ATOM 550 C C . ASP A 1 70 ? 7.760 -30.510 -12.777 1.00 46.62 70 ASP A C 1
ATOM 552 O O . ASP A 1 70 ? 7.622 -31.037 -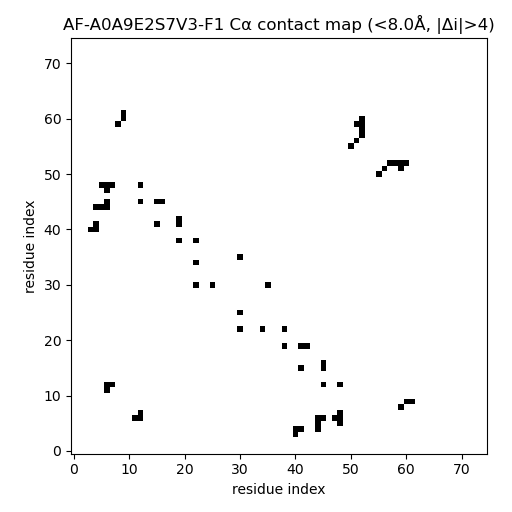13.882 1.00 46.62 70 ASP A O 1
ATOM 556 N N . ALA A 1 71 ? 8.644 -30.979 -11.900 1.00 48.50 71 ALA A N 1
ATOM 557 C CA . ALA A 1 71 ? 9.338 -32.251 -12.034 1.00 48.50 71 ALA A CA 1
ATOM 558 C C . ALA A 1 71 ? 8.893 -3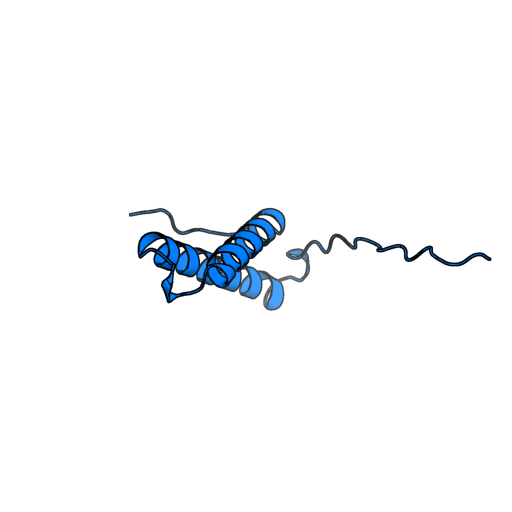3.200 -10.918 1.00 48.50 71 ALA A C 1
ATOM 560 O O . ALA A 1 71 ? 9.682 -33.628 -10.080 1.00 48.50 71 ALA A O 1
ATOM 561 N N . THR A 1 72 ? 7.616 -33.582 -10.925 1.00 51.28 72 THR A N 1
ATOM 562 C CA . THR A 1 72 ? 7.176 -34.820 -10.266 1.00 51.28 72 THR A CA 1
ATOM 563 C C . THR A 1 72 ? 6.568 -35.783 -11.277 1.00 51.28 72 THR A C 1
ATOM 565 O O . THR A 1 72 ? 5.355 -35.950 -11.368 1.00 51.28 72 THR A O 1
ATOM 568 N N . LYS A 1 73 ? 7.434 -36.484 -12.025 1.00 46.75 73 LYS A N 1
ATOM 569 C CA . LYS A 1 73 ? 7.084 -37.788 -12.610 1.00 46.75 73 LYS A CA 1
ATOM 570 C C . LYS A 1 73 ? 8.303 -38.638 -12.994 1.00 46.75 73 LYS A C 1
ATOM 572 O O . LYS A 1 73 ? 8.858 -38.462 -14.070 1.00 46.75 73 LYS A O 1
ATOM 577 N N . ALA A 1 74 ? 8.633 -39.622 -12.162 1.00 47.50 74 ALA A N 1
ATOM 578 C CA . ALA A 1 74 ? 9.175 -40.939 -12.546 1.00 47.50 74 ALA A CA 1
ATOM 579 C C . ALA A 1 74 ? 9.197 -41.788 -11.258 1.00 47.50 74 ALA A C 1
ATOM 581 O O . ALA A 1 74 ? 9.908 -41.440 -10.324 1.00 47.50 74 ALA A O 1
ATOM 582 N N . LYS A 1 75 ? 8.172 -42.605 -10.998 1.00 44.25 75 LYS A N 1
ATOM 583 C CA . LYS A 1 75 ? 7.995 -44.005 -11.428 1.00 44.25 75 LYS A CA 1
ATOM 584 C C . LYS A 1 75 ? 9.066 -44.949 -10.890 1.00 44.25 75 LYS A C 1
ATOM 586 O O . LYS A 1 75 ? 10.240 -44.756 -11.257 1.00 44.25 75 LYS A O 1
#

Organism: NCBI:txid2851599

Sequence (75 aa):
MRDKLVIKNDDTYDVAMHEIDALMKKGEDNLTQTEVERLREMAEAAESFEDKCLWGDPSARSYSTGEVSDATKAK

Foldseek 3Di:
DDDQDADQAPVSLVVLVVLLVVLVVCPPVNDDPVSVVSNVSSVVNNVVLVCCCVVPDVVRDPPPVPPPPPPPDDD

Mean predicted aligned error: 10.93 Å

pLDDT: mean 76.56, std 19.46, range [40.12, 94.69]

Solvent-accessible surface area (backbone atoms only — not comparable to full-atom values): 4749 Å² total; per-residue (Å²): 133,80,82,79,71,76,52,86,47,62,71,55,40,52,54,45,52,54,52,43,50,54,55,60,73,62,30,81,92,68,52,51,74,69,54,51,52,48,44,49,48,47,50,57,21,47,51,60,38,47,52,42,37,77,76,55,55,73,81,62,62,76,72,77,76,73,76,80,75,84,81,85,83,82,136

Secondary structure (DSSP, 8-state):
-PPPP---SHHHHHHHHHHHHHHHHH-GGG--HHHHHHHHHHHHHHHHHHHHHHHS-GGGS--------------

Radius of gyration: 16.73 Å; Cα contacts (8 Å, |Δi|>4): 37; chains: 1; bounding box: 25×61×35 Å